Protein AF-A0A8T3NNP7-F1 (afdb_monomer)

Nearest PDB structures (foldseek):
  3zc1-assembly1_A  TM=4.279E-01  e=6.418E+00  Archaeoglobus fulgidus
  8bda-assembly1_I  TM=3.655E-01  e=4.240E+00  Chlamydomonas reinhardtii

Foldseek 3Di:
DDPPPPDDDPDDLVNLLVLLVVDDPVSCVVLLVVCLVPLPDPSVVSLLVSCVVPPDPPSSVVSVVSSVVSVVVVVVVPDPDD

Secondary structure (DSSP, 8-state):
---TTSSSS---HHHHHHHHHT--HHHHHHHHHHHHH-TTSHHHHHHHHHHHHSPPTTHHHHHHHHHHHHHHHHHHHTS---

pLDDT: mean 82.76, std 17.6, range [39.66, 97.0]

Structure (mmCIF, N/CA/C/O backbone):
data_AF-A0A8T3NNP7-F1
#
_entry.id   AF-A0A8T3NNP7-F1
#
loop_
_atom_site.group_PDB
_atom_site.id
_atom_site.type_symbol
_atom_site.label_atom_id
_atom_site.label_alt_id
_atom_site.label_comp_id
_atom_site.label_asym_id
_atom_site.label_entity_id
_atom_site.label_seq_id
_atom_site.pdbx_PDB_ins_code
_atom_site.Cartn_x
_atom_site.Cartn_y
_atom_site.Cartn_z
_atom_site.occupancy
_atom_site.B_iso_or_equiv
_atom_site.auth_seq_id
_atom_site.auth_comp_id
_atom_site.auth_asym_id
_atom_site.auth_atom_id
_atom_site.pdbx_PDB_model_num
ATOM 1 N N . MET A 1 1 ? 5.560 -19.406 -15.854 1.00 39.72 1 MET A N 1
ATOM 2 C CA . MET A 1 1 ? 6.012 -19.906 -14.535 1.00 39.72 1 MET A CA 1
ATOM 3 C C . MET A 1 1 ? 4.894 -19.672 -13.534 1.00 39.72 1 MET A C 1
ATOM 5 O O . MET A 1 1 ? 4.292 -18.610 -13.580 1.00 39.72 1 MET A O 1
ATOM 9 N N . LYS A 1 2 ? 4.537 -20.667 -12.714 1.00 39.66 2 LYS A N 1
ATOM 10 C CA . LYS A 1 2 ? 3.412 -20.568 -11.767 1.00 39.66 2 LYS A CA 1
ATOM 11 C C . LYS A 1 2 ? 3.733 -19.507 -10.706 1.00 39.66 2 LYS A C 1
ATOM 13 O O . LYS A 1 2 ? 4.730 -19.648 -10.003 1.00 39.66 2 LYS A O 1
ATOM 18 N N . HIS A 1 3 ? 2.905 -18.466 -10.594 1.00 45.16 3 HIS A N 1
ATOM 19 C CA . HIS A 1 3 ? 2.990 -17.439 -9.547 1.00 45.16 3 HIS A CA 1
ATOM 20 C C . HIS A 1 3 ? 2.546 -18.046 -8.202 1.00 45.16 3 HIS A C 1
ATOM 22 O O . HIS A 1 3 ? 1.484 -17.742 -7.681 1.00 45.16 3 HIS A O 1
ATOM 28 N N . ARG A 1 4 ? 3.355 -18.955 -7.647 1.00 49.25 4 ARG A N 1
ATOM 29 C CA . ARG A 1 4 ? 3.064 -19.724 -6.422 1.00 49.25 4 ARG A CA 1
ATOM 30 C C . ARG A 1 4 ? 3.259 -18.910 -5.129 1.00 49.25 4 ARG A C 1
ATOM 32 O O . ARG A 1 4 ? 3.286 -19.488 -4.052 1.00 49.25 4 ARG A O 1
ATOM 39 N N . HIS A 1 5 ? 3.445 -17.593 -5.238 1.00 51.69 5 HIS A N 1
ATOM 40 C CA . HIS A 1 5 ? 3.788 -16.715 -4.113 1.00 51.69 5 HIS A CA 1
ATOM 41 C C . HIS A 1 5 ? 2.607 -15.902 -3.567 1.00 51.69 5 HIS A C 1
ATOM 43 O O . HIS A 1 5 ? 2.768 -15.218 -2.565 1.00 51.69 5 HIS A O 1
ATOM 49 N N . LEU A 1 6 ? 1.433 -15.967 -4.204 1.00 50.72 6 LEU A N 1
ATOM 50 C CA . LEU A 1 6 ? 0.275 -15.152 -3.816 1.00 50.72 6 LEU A CA 1
ATOM 51 C C . LEU A 1 6 ? -0.738 -15.883 -2.922 1.00 50.72 6 LEU A C 1
ATOM 53 O O . LEU A 1 6 ? -1.573 -15.221 -2.316 1.00 50.72 6 LEU A O 1
ATOM 57 N N . ASP A 1 7 ? -0.652 -17.212 -2.798 1.00 46.38 7 ASP A N 1
ATOM 58 C CA . ASP A 1 7 ? -1.780 -18.003 -2.281 1.00 46.38 7 ASP A CA 1
ATOM 59 C C . ASP A 1 7 ? -1.736 -18.364 -0.786 1.00 46.38 7 ASP A C 1
ATOM 61 O O . ASP A 1 7 ? -2.714 -18.921 -0.296 1.00 46.38 7 ASP A O 1
ATOM 65 N N . ALA A 1 8 ? -0.677 -18.068 -0.015 1.00 46.88 8 ALA A N 1
ATOM 66 C CA . ALA A 1 8 ? -0.699 -18.443 1.416 1.00 46.88 8 ALA A CA 1
ATOM 67 C C . ALA A 1 8 ? 0.250 -17.713 2.385 1.00 46.88 8 ALA A C 1
ATOM 69 O O . ALA A 1 8 ? 0.084 -17.857 3.59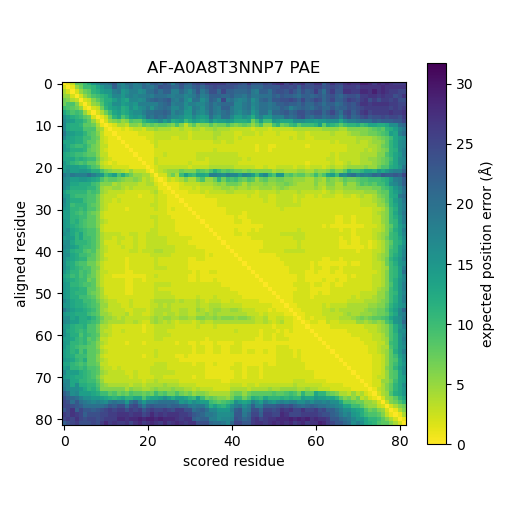4 1.00 46.88 8 ALA A O 1
ATOM 70 N N . ALA A 1 9 ? 1.242 -16.948 1.926 1.00 49.31 9 ALA A N 1
ATOM 71 C CA . ALA A 1 9 ? 2.226 -16.325 2.813 1.00 49.31 9 ALA A CA 1
ATOM 72 C C . ALA A 1 9 ? 2.130 -14.804 2.690 1.00 49.31 9 ALA A C 1
ATOM 74 O O . ALA A 1 9 ? 2.400 -14.253 1.627 1.00 49.31 9 ALA A O 1
ATOM 75 N N . GLY A 1 10 ? 1.683 -14.143 3.762 1.00 61.78 10 GLY A N 1
ATOM 76 C CA . GLY A 1 10 ? 1.412 -12.706 3.797 1.00 61.78 10 GLY A CA 1
ATOM 77 C C . GLY A 1 10 ? 2.527 -11.856 3.192 1.00 61.78 10 GLY A C 1
ATOM 78 O O . GLY A 1 10 ? 3.690 -12.233 3.249 1.00 61.78 10 GLY A O 1
ATOM 79 N N . PHE A 1 11 ? 2.152 -10.706 2.626 1.00 74.31 11 PHE A N 1
ATOM 80 C CA . PHE A 1 11 ? 3.029 -9.743 1.956 1.00 74.31 11 PHE A CA 1
ATOM 81 C C . PHE A 1 11 ? 4.350 -9.499 2.703 1.00 74.31 11 PHE A C 1
ATOM 83 O O . PHE A 1 11 ? 4.443 -8.618 3.561 1.00 74.31 11 PHE A O 1
ATOM 90 N N . THR A 1 12 ? 5.378 -10.290 2.393 1.00 87.25 12 THR A N 1
ATOM 91 C CA . THR A 1 12 ? 6.719 -10.099 2.941 1.00 87.25 12 THR A CA 1
ATOM 92 C C . THR A 1 12 ? 7.346 -8.874 2.288 1.00 87.25 12 THR A C 1
ATOM 94 O O . THR A 1 12 ? 6.945 -8.462 1.200 1.00 87.25 12 THR A O 1
ATOM 97 N N . THR A 1 13 ? 8.347 -8.284 2.938 1.00 88.75 13 THR A N 1
ATOM 98 C CA . THR A 1 13 ? 9.069 -7.127 2.390 1.00 88.75 13 THR A CA 1
ATOM 99 C C . THR A 1 13 ? 9.641 -7.431 1.003 1.00 88.75 13 THR A C 1
ATOM 101 O O . THR A 1 13 ? 9.435 -6.642 0.092 1.00 88.75 13 THR A O 1
ATOM 104 N N . ALA A 1 14 ? 10.265 -8.601 0.821 1.00 87.62 14 ALA A N 1
ATOM 105 C CA . ALA A 1 14 ? 10.831 -9.019 -0.463 1.00 87.62 14 ALA A CA 1
ATOM 106 C C . ALA A 1 14 ? 9.755 -9.244 -1.538 1.00 87.62 14 ALA A C 1
ATOM 108 O O . ALA A 1 14 ? 9.931 -8.841 -2.679 1.00 87.62 14 ALA A O 1
ATOM 109 N N . ALA A 1 15 ? 8.610 -9.838 -1.177 1.00 87.44 15 ALA A N 1
ATOM 110 C CA . ALA A 1 15 ? 7.512 -10.012 -2.125 1.00 87.44 15 ALA A CA 1
ATOM 111 C C . ALA A 1 15 ? 6.901 -8.668 -2.550 1.00 87.44 15 ALA A C 1
ATOM 113 O O . ALA A 1 15 ? 6.542 -8.503 -3.712 1.00 87.44 15 ALA A O 1
ATOM 114 N N . ILE A 1 16 ? 6.782 -7.707 -1.625 1.00 91.06 16 ILE A N 1
ATOM 115 C CA . ILE A 1 16 ? 6.329 -6.351 -1.952 1.00 91.06 16 ILE A CA 1
ATOM 116 C C . ILE A 1 16 ? 7.345 -5.667 -2.865 1.00 91.06 16 ILE A C 1
ATOM 118 O O . ILE A 1 16 ? 6.934 -5.132 -3.886 1.00 91.06 16 ILE A O 1
ATOM 122 N N . ASP A 1 17 ? 8.634 -5.700 -2.532 1.00 90.94 17 ASP A N 1
ATOM 123 C CA . ASP A 1 17 ? 9.696 -5.092 -3.343 1.00 90.94 17 ASP A CA 1
ATOM 124 C C . ASP A 1 17 ? 9.652 -5.600 -4.794 1.00 90.94 17 ASP A C 1
ATOM 126 O O . ASP A 1 17 ? 9.498 -4.805 -5.719 1.00 90.94 17 ASP A O 1
ATOM 130 N N . ASP A 1 18 ? 9.577 -6.922 -4.979 1.00 88.56 18 ASP A N 1
ATOM 131 C CA . ASP A 1 18 ? 9.413 -7.560 -6.291 1.00 88.56 18 ASP A CA 1
ATOM 132 C C . ASP A 1 18 ? 8.139 -7.106 -7.033 1.00 88.56 18 ASP A C 1
ATOM 134 O O . ASP A 1 18 ? 8.159 -6.884 -8.247 1.00 88.56 18 ASP A O 1
ATOM 138 N N . ILE A 1 19 ? 7.001 -6.994 -6.336 1.00 88.75 19 ILE A N 1
ATOM 139 C CA . ILE A 1 19 ? 5.728 -6.542 -6.929 1.00 88.75 19 ILE A CA 1
ATOM 140 C C . ILE A 1 19 ? 5.829 -5.080 -7.387 1.00 88.75 19 ILE A C 1
ATOM 142 O O . ILE A 1 19 ? 5.298 -4.716 -8.443 1.00 88.75 19 ILE A O 1
ATOM 146 N N . LEU A 1 20 ? 6.482 -4.234 -6.590 1.00 90.25 20 LEU A N 1
ATOM 147 C CA . LEU A 1 20 ? 6.635 -2.812 -6.875 1.00 90.25 20 LEU A CA 1
ATOM 148 C C . LEU A 1 20 ? 7.629 -2.568 -8.017 1.00 90.25 20 LEU A C 1
ATOM 150 O O . LEU A 1 20 ? 7.351 -1.739 -8.886 1.00 90.25 20 LEU A O 1
ATOM 154 N N . GLU A 1 21 ? 8.719 -3.332 -8.066 1.00 87.12 21 GLU A N 1
ATOM 155 C CA . GLU A 1 21 ? 9.764 -3.213 -9.084 1.00 87.12 21 GLU A CA 1
ATOM 156 C C . GLU A 1 21 ? 9.300 -3.709 -10.464 1.00 87.12 21 GLU A C 1
ATOM 158 O O . GLU A 1 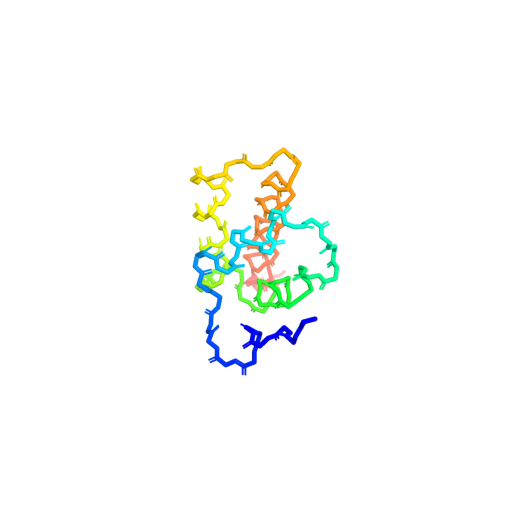21 ? 9.533 -3.054 -11.479 1.00 87.12 21 GLU A O 1
ATOM 163 N N . ARG A 1 22 ? 8.566 -4.832 -10.529 1.00 81.50 22 ARG A N 1
ATOM 164 C CA . ARG A 1 22 ? 8.123 -5.433 -11.807 1.00 81.50 22 ARG A CA 1
ATOM 165 C C . ARG A 1 22 ? 7.035 -4.634 -12.538 1.00 81.50 22 ARG A C 1
ATOM 167 O O . ARG A 1 22 ? 6.727 -4.936 -13.692 1.00 81.50 22 ARG A O 1
ATOM 174 N N . GLY A 1 23 ? 6.445 -3.628 -11.889 1.00 66.81 23 GLY A N 1
ATOM 175 C CA . GLY A 1 23 ? 5.758 -2.510 -12.547 1.00 66.81 23 GLY A CA 1
ATOM 176 C C . GLY A 1 23 ? 4.440 -2.797 -13.282 1.00 66.81 23 GLY A C 1
ATOM 177 O O . GLY A 1 23 ? 3.902 -1.890 -13.918 1.00 66.81 23 GLY A O 1
ATOM 178 N N . ARG A 1 24 ? 3.865 -4.007 -13.221 1.00 81.50 24 ARG A N 1
ATOM 179 C CA . ARG A 1 24 ? 2.529 -4.253 -13.794 1.00 81.50 24 ARG A CA 1
ATOM 180 C C . ARG A 1 24 ? 1.435 -3.889 -12.802 1.00 81.50 24 ARG A C 1
ATOM 182 O O . ARG A 1 24 ? 1.349 -4.454 -11.717 1.00 81.50 24 ARG A O 1
ATOM 189 N N . LEU A 1 25 ? 0.514 -3.031 -13.234 1.00 81.06 25 LEU A N 1
ATOM 190 C CA . LEU A 1 25 ? -0.641 -2.612 -12.431 1.00 81.06 25 LEU A CA 1
ATOM 191 C C . LEU A 1 25 ? -1.493 -3.791 -11.929 1.00 81.06 25 LEU A C 1
ATOM 193 O O . LEU A 1 25 ? -2.057 -3.721 -10.842 1.00 81.06 25 LEU A O 1
ATOM 197 N N . THR A 1 26 ? -1.574 -4.890 -12.685 1.00 84.44 26 THR A N 1
ATOM 198 C CA . THR A 1 26 ? -2.303 -6.103 -12.276 1.00 84.44 26 THR A CA 1
ATOM 199 C C . THR A 1 26 ? -1.674 -6.790 -11.069 1.00 84.44 26 THR A C 1
ATOM 201 O O . THR A 1 26 ? -2.398 -7.309 -10.223 1.00 84.44 26 THR A O 1
ATOM 204 N N . ASP A 1 27 ? -0.344 -6.749 -10.960 1.00 84.94 27 ASP A N 1
ATOM 205 C CA . ASP A 1 27 ? 0.398 -7.340 -9.843 1.00 84.94 27 ASP A CA 1
ATOM 206 C C . ASP A 1 27 ? 0.198 -6.509 -8.556 1.00 84.94 27 ASP A C 1
ATOM 208 O O . ASP A 1 27 ? 0.318 -7.028 -7.447 1.00 84.94 27 ASP A O 1
ATOM 212 N N . TRP A 1 28 ? -0.207 -5.238 -8.684 1.00 90.06 28 TRP A N 1
ATOM 213 C CA . TRP A 1 28 ? -0.503 -4.352 -7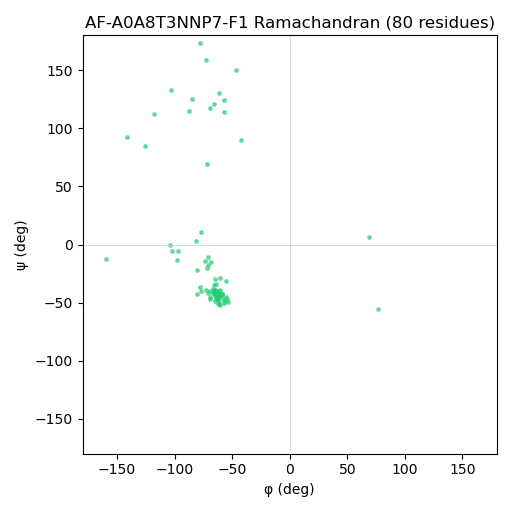.553 1.00 90.06 28 TRP A CA 1
ATOM 214 C C . TRP A 1 28 ? -1.897 -4.574 -6.957 1.00 90.06 28 TRP A C 1
ATOM 216 O O . TRP A 1 28 ? -2.121 -4.230 -5.799 1.00 90.06 28 TRP A O 1
ATOM 226 N N . VAL A 1 29 ? -2.843 -5.151 -7.709 1.00 90.38 29 VAL A N 1
ATOM 227 C CA . VAL A 1 29 ? -4.258 -5.269 -7.299 1.00 90.38 29 VAL A CA 1
ATOM 228 C C . VAL A 1 29 ? -4.447 -5.953 -5.936 1.00 90.38 29 VAL A C 1
ATOM 230 O O . VAL A 1 29 ? -5.203 -5.414 -5.122 1.00 90.38 29 VAL A O 1
ATOM 233 N N . PRO A 1 30 ? -3.797 -7.092 -5.627 1.00 89.38 30 PRO A N 1
ATOM 234 C CA . PRO A 1 30 ? -3.945 -7.727 -4.317 1.00 89.38 30 PRO A CA 1
ATOM 235 C C . PRO A 1 30 ? -3.464 -6.823 -3.176 1.00 89.38 30 PRO A C 1
ATOM 237 O O . PRO A 1 30 ? -4.143 -6.685 -2.162 1.00 89.38 30 PRO A O 1
ATOM 240 N N . LEU A 1 31 ? -2.331 -6.146 -3.374 1.00 90.31 31 LEU A N 1
ATOM 241 C CA . LEU A 1 31 ? -1.740 -5.252 -2.383 1.00 90.31 31 LEU A CA 1
ATOM 242 C C . LEU A 1 31 ? -2.587 -3.986 -2.180 1.00 90.31 31 LEU A C 1
ATOM 244 O O . LEU A 1 31 ? -2.809 -3.563 -1.048 1.00 90.31 31 LEU A O 1
ATOM 248 N N . LEU A 1 32 ? -3.133 -3.424 -3.264 1.00 92.81 32 LEU A N 1
ATOM 249 C CA . LEU A 1 32 ? -4.077 -2.306 -3.208 1.00 92.81 32 LEU A CA 1
ATOM 250 C C . LEU A 1 32 ? -5.320 -2.673 -2.389 1.00 92.81 32 LEU A C 1
ATOM 252 O O . LEU A 1 32 ? -5.769 -1.873 -1.571 1.00 92.81 32 LEU A O 1
ATOM 256 N N . ARG A 1 33 ? -5.866 -3.883 -2.576 1.00 92.69 33 ARG A N 1
ATOM 257 C CA . ARG A 1 33 ? -7.041 -4.361 -1.829 1.00 92.69 33 ARG A CA 1
ATOM 258 C C . ARG A 1 33 ? -6.768 -4.469 -0.332 1.00 92.69 33 ARG A C 1
ATOM 260 O O . ARG A 1 33 ? -7.612 -4.033 0.448 1.00 92.69 33 ARG A O 1
ATOM 267 N N . GLU A 1 34 ? -5.611 -4.992 0.065 1.00 92.56 34 GLU A N 1
ATOM 268 C CA . GLU A 1 34 ? -5.236 -5.056 1.482 1.00 92.56 34 GLU A CA 1
ATOM 269 C C . GLU A 1 34 ? -5.084 -3.670 2.104 1.00 92.56 34 GLU A C 1
ATOM 271 O O . GLU A 1 34 ? -5.665 -3.401 3.151 1.00 92.56 34 GLU A O 1
ATOM 276 N N . VAL A 1 35 ? -4.375 -2.758 1.436 1.00 94.31 35 VAL A N 1
ATOM 277 C CA . VAL A 1 35 ? -4.209 -1.382 1.928 1.00 94.31 35 VAL A CA 1
ATOM 278 C C . VAL A 1 35 ? -5.548 -0.642 1.977 1.00 94.31 35 VAL A C 1
ATOM 280 O O . VAL A 1 35 ? -5.773 0.168 2.869 1.00 94.31 35 VAL A O 1
ATOM 283 N N . CYS A 1 36 ? -6.468 -0.912 1.047 1.00 94.25 36 CYS A N 1
ATOM 284 C CA . CYS A 1 36 ? -7.818 -0.358 1.106 1.00 94.25 36 CYS A CA 1
ATOM 285 C C . CYS A 1 36 ? -8.614 -0.871 2.308 1.00 94.25 36 CYS A C 1
ATOM 287 O O . CYS A 1 36 ? -9.365 -0.078 2.884 1.00 94.25 36 CYS A O 1
ATOM 289 N N . ARG A 1 37 ? -8.466 -2.159 2.648 1.00 93.25 37 ARG A N 1
ATOM 290 C CA . ARG A 1 37 ? -9.135 -2.807 3.782 1.00 93.25 37 ARG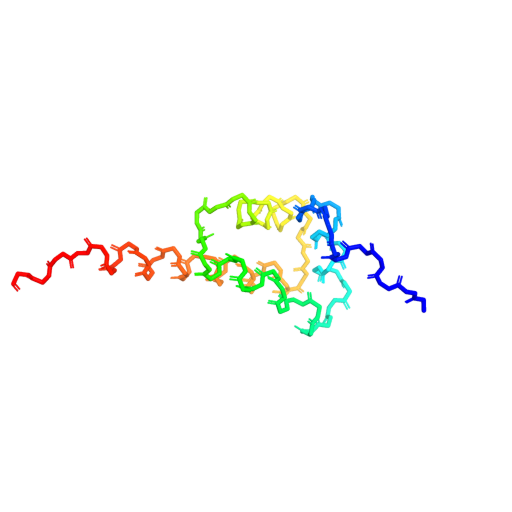 A CA 1
ATOM 291 C C . ARG A 1 37 ? -8.601 -2.287 5.113 1.00 93.25 37 ARG A C 1
ATOM 293 O O . ARG A 1 37 ? -9.402 -1.980 5.987 1.00 93.25 37 ARG A O 1
ATOM 300 N N . ASP A 1 38 ? -7.282 -2.173 5.242 1.00 93.38 38 ASP A N 1
ATOM 301 C CA . ASP A 1 38 ? -6.624 -1.669 6.445 1.00 93.38 38 ASP A CA 1
ATOM 302 C C . ASP A 1 38 ? -5.409 -0.778 6.099 1.00 93.38 38 ASP A C 1
ATOM 304 O O . ASP A 1 38 ? -4.282 -1.262 5.942 1.00 93.38 38 ASP A O 1
ATOM 308 N N . PRO A 1 39 ? -5.611 0.551 5.992 1.00 94.94 39 PRO A N 1
ATOM 309 C CA . PRO A 1 39 ? -4.542 1.502 5.670 1.00 94.94 39 PRO A CA 1
ATOM 310 C C . PRO A 1 39 ? -3.489 1.673 6.776 1.00 94.94 39 PRO A C 1
ATOM 312 O O . PRO A 1 39 ? -2.423 2.255 6.533 1.00 94.94 39 PRO A O 1
ATOM 315 N N . PHE A 1 40 ? -3.783 1.214 7.993 1.00 94.94 40 PHE A N 1
ATOM 316 C CA . PHE A 1 40 ? -2.861 1.213 9.132 1.00 94.94 40 PHE A CA 1
ATOM 317 C C . PHE A 1 40 ? -2.304 -0.187 9.411 1.00 94.94 40 PHE A C 1
ATOM 319 O O . PHE A 1 40 ? -1.471 -0.351 10.295 1.00 94.94 40 PHE A 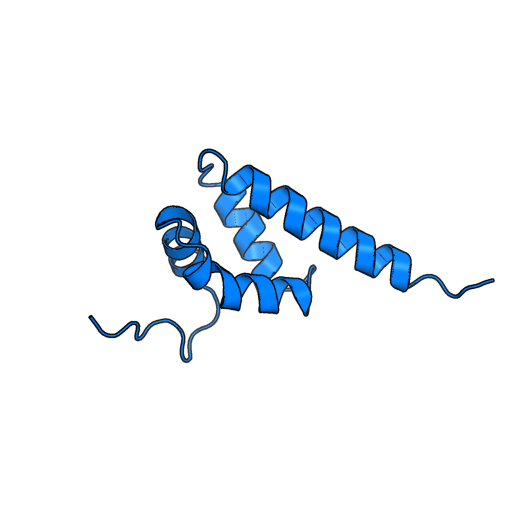O 1
ATOM 326 N N . GLY A 1 41 ? -2.722 -1.175 8.623 1.00 92.31 41 GLY A N 1
ATOM 327 C CA . GLY A 1 41 ? -2.377 -2.563 8.829 1.00 92.31 41 GLY A CA 1
ATOM 328 C C . GLY A 1 41 ? -0.968 -2.939 8.377 1.00 92.31 41 GLY A C 1
ATOM 329 O O . GLY A 1 41 ? -0.275 -2.180 7.685 1.00 92.31 41 GLY A O 1
ATOM 330 N N . PRO A 1 42 ? -0.558 -4.184 8.670 1.00 92.62 42 PRO A N 1
ATOM 331 C CA . PRO A 1 42 ? 0.801 -4.656 8.421 1.00 92.62 42 PRO A CA 1
ATOM 332 C C . PRO A 1 42 ? 1.229 -4.615 6.947 1.00 92.62 42 PRO A C 1
ATOM 334 O O . PRO A 1 42 ? 2.418 -4.508 6.649 1.00 92.62 42 PRO A O 1
ATOM 337 N N . ALA A 1 43 ? 0.290 -4.740 6.004 1.00 91.19 43 ALA A N 1
ATOM 338 C CA . ALA A 1 43 ? 0.589 -4.632 4.576 1.00 91.19 43 ALA A CA 1
ATOM 339 C C . ALA A 1 43 ? 0.962 -3.189 4.197 1.00 91.19 43 ALA A C 1
ATOM 341 O O . ALA A 1 43 ? 1.993 -2.968 3.563 1.00 91.19 43 ALA A O 1
ATOM 342 N N . ALA A 1 44 ? 0.175 -2.206 4.648 1.00 94.56 44 ALA A N 1
ATOM 343 C CA . ALA A 1 44 ? 0.434 -0.791 4.402 1.00 94.56 44 ALA A CA 1
ATOM 344 C C . ALA A 1 44 ? 1.759 -0.338 5.033 1.00 94.56 44 ALA A C 1
ATOM 346 O O . ALA A 1 44 ? 2.537 0.367 4.393 1.00 94.56 44 ALA A O 1
ATOM 347 N N . GLU A 1 45 ? 2.059 -0.782 6.255 1.00 95.12 45 GLU A N 1
ATOM 348 C CA . GLU A 1 45 ? 3.341 -0.485 6.902 1.00 95.12 45 GLU A CA 1
ATOM 349 C C . GLU A 1 45 ? 4.536 -1.048 6.132 1.00 95.12 45 GLU A C 1
ATOM 351 O O . GLU A 1 45 ? 5.528 -0.346 5.933 1.00 95.12 45 GLU A O 1
AT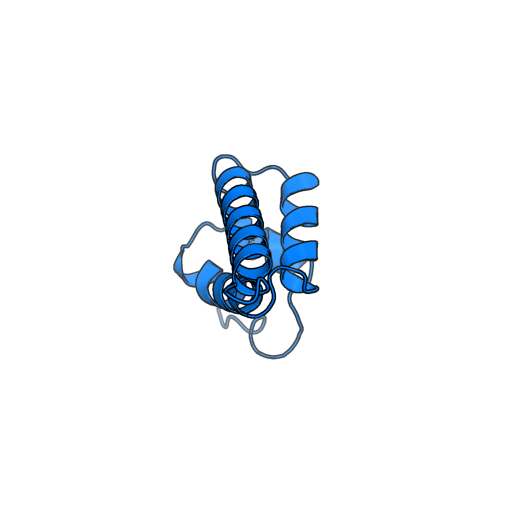OM 356 N N . ARG A 1 46 ? 4.452 -2.300 5.669 1.00 94.81 46 ARG A N 1
ATOM 357 C CA . ARG A 1 46 ? 5.542 -2.909 4.898 1.00 94.81 46 ARG A CA 1
ATOM 358 C C . ARG A 1 46 ? 5.755 -2.213 3.563 1.00 94.81 46 ARG A C 1
ATOM 360 O O . ARG A 1 46 ? 6.903 -1.987 3.205 1.00 94.81 46 ARG A O 1
ATOM 367 N N . VAL A 1 47 ? 4.685 -1.806 2.877 1.00 95.12 47 VAL A N 1
ATOM 368 C CA . VAL A 1 47 ? 4.797 -0.976 1.667 1.00 95.12 47 VAL A CA 1
ATOM 369 C C . VAL A 1 47 ? 5.562 0.303 1.962 1.00 95.12 47 VAL A C 1
ATOM 371 O O . VAL A 1 47 ? 6.506 0.615 1.242 1.00 95.12 47 VAL A O 1
ATOM 374 N N . MET A 1 48 ? 5.199 1.011 3.034 1.00 96.56 48 MET A N 1
ATOM 375 C CA . MET A 1 48 ? 5.882 2.248 3.415 1.00 96.56 48 MET A CA 1
ATOM 376 C C . MET A 1 48 ? 7.368 2.013 3.710 1.00 96.56 48 MET A C 1
ATOM 378 O O . MET A 1 48 ? 8.196 2.781 3.231 1.00 96.56 48 MET A O 1
ATOM 382 N N . ARG A 1 49 ? 7.717 0.918 4.400 1.00 95.56 49 ARG A N 1
ATOM 383 C CA . ARG A 1 49 ? 9.120 0.540 4.643 1.00 95.56 49 ARG A CA 1
ATOM 384 C C . ARG A 1 49 ? 9.879 0.234 3.353 1.00 95.56 49 ARG A C 1
ATOM 386 O O . ARG A 1 49 ? 10.998 0.709 3.198 1.00 95.56 49 ARG A O 1
ATOM 393 N N . VAL A 1 50 ? 9.285 -0.527 2.430 1.00 94.81 50 VAL A N 1
ATOM 394 C CA . VAL A 1 50 ? 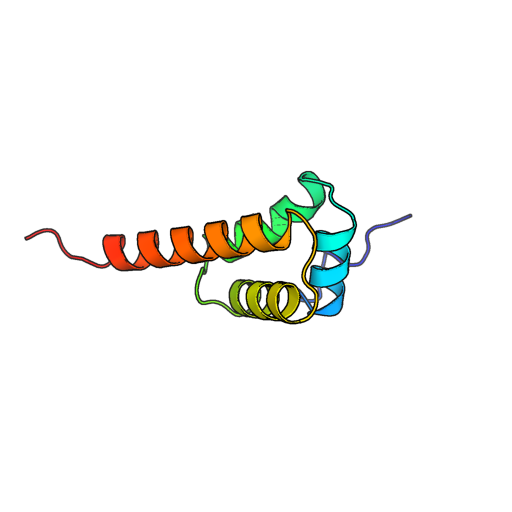9.913 -0.856 1.138 1.00 94.81 50 VAL A CA 1
ATOM 395 C C . VAL A 1 50 ? 10.197 0.416 0.354 1.00 94.81 50 VAL A C 1
ATOM 397 O O . VAL A 1 50 ? 11.334 0.651 -0.029 1.00 94.81 50 VAL A O 1
ATOM 400 N N . VAL A 1 51 ? 9.201 1.286 0.173 1.00 95.31 51 VAL A N 1
ATOM 401 C CA . VAL A 1 51 ? 9.384 2.499 -0.639 1.00 95.31 51 VAL A CA 1
ATOM 402 C C . VAL A 1 51 ? 10.276 3.547 0.027 1.00 95.31 51 VAL A C 1
ATOM 404 O O . VAL A 1 51 ? 10.720 4.473 -0.649 1.00 95.31 51 VAL A O 1
ATOM 407 N N . GLU A 1 52 ? 10.495 3.467 1.338 1.00 94.56 52 GLU A N 1
ATOM 408 C CA . GLU A 1 52 ? 11.464 4.291 2.066 1.00 94.56 52 GLU A CA 1
ATOM 409 C C . GLU A 1 52 ? 12.890 3.744 1.927 1.00 94.56 52 GLU A C 1
ATOM 411 O O . GLU A 1 52 ? 13.808 4.517 1.667 1.00 94.56 52 GLU A O 1
ATOM 416 N N . HIS A 1 53 ? 13.065 2.424 2.028 1.00 94.75 53 HIS A N 1
ATOM 417 C CA . HIS A 1 53 ? 14.373 1.773 1.939 1.00 94.75 53 HIS A CA 1
ATOM 418 C C . HIS A 1 53 ? 14.889 1.628 0.499 1.00 94.75 53 HIS A C 1
ATOM 420 O O . HIS A 1 53 ? 16.080 1.795 0.255 1.00 94.75 53 HIS A O 1
ATOM 426 N N . HIS A 1 54 ? 13.995 1.361 -0.454 1.00 92.38 54 HIS A N 1
ATOM 427 C CA . HIS A 1 54 ? 14.290 1.191 -1.874 1.00 92.38 54 HIS A CA 1
ATOM 428 C C . HIS A 1 54 ? 13.409 2.139 -2.715 1.00 92.38 54 HIS A C 1
ATOM 430 O O . HIS A 1 54 ? 12.315 1.780 -3.162 1.00 92.38 54 HIS A O 1
ATOM 436 N N . PRO A 1 55 ? 13.833 3.405 -2.902 1.00 90.25 55 PRO A N 1
ATOM 437 C CA . PRO A 1 55 ? 13.087 4.365 -3.703 1.00 90.25 55 PRO A CA 1
ATOM 438 C C . PRO A 1 55 ? 13.115 4.001 -5.194 1.00 90.25 55 PRO A C 1
ATOM 440 O O . PRO A 1 55 ? 14.154 4.045 -5.844 1.00 90.25 55 PRO A O 1
ATOM 443 N N . MET A 1 56 ? 11.943 3.726 -5.755 1.00 91.06 56 MET A N 1
ATOM 444 C CA . MET A 1 56 ? 11.719 3.454 -7.170 1.00 91.06 56 MET A CA 1
ATOM 445 C C . MET A 1 56 ? 11.115 4.691 -7.839 1.00 91.06 56 MET A C 1
ATOM 447 O O . MET A 1 56 ? 10.156 5.287 -7.326 1.00 91.06 56 MET A O 1
ATOM 451 N N . TYR A 1 57 ? 11.654 5.078 -8.998 1.00 88.06 57 TYR A N 1
ATOM 452 C CA . TYR A 1 57 ? 11.174 6.242 -9.742 1.00 88.06 57 TYR A CA 1
ATOM 453 C C . TYR A 1 57 ? 9.679 6.102 -10.076 1.00 88.06 57 TYR A C 1
ATOM 455 O O . TYR A 1 57 ? 9.245 5.114 -10.662 1.00 88.06 57 TYR A O 1
ATOM 463 N N . GLY A 1 58 ? 8.869 7.084 -9.672 1.00 88.50 58 GLY A N 1
ATOM 464 C CA . GLY A 1 58 ? 7.413 7.071 -9.856 1.00 88.50 58 GLY A CA 1
ATOM 465 C C . GLY A 1 58 ? 6.663 6.159 -8.875 1.00 88.50 58 GLY A C 1
ATOM 466 O O . GLY A 1 58 ? 5.795 6.649 -8.148 1.00 88.50 58 GLY A O 1
ATOM 467 N N . THR A 1 59 ? 7.011 4.869 -8.798 1.00 93.25 59 THR A N 1
ATOM 468 C CA . THR A 1 59 ? 6.307 3.860 -7.982 1.00 93.25 59 THR A CA 1
ATOM 469 C C . THR A 1 59 ? 6.254 4.243 -6.504 1.00 93.25 59 THR A C 1
ATOM 471 O O . THR A 1 59 ? 5.167 4.296 -5.923 1.00 93.25 59 THR A O 1
ATOM 474 N N . SER A 1 60 ? 7.389 4.604 -5.896 1.00 94.06 60 SER A N 1
ATOM 475 C CA . SER A 1 60 ? 7.425 4.990 -4.480 1.00 94.06 60 SER A CA 1
ATOM 476 C C . SER A 1 60 ? 6.546 6.208 -4.192 1.00 94.06 60 SER A C 1
ATOM 478 O O . SER A 1 60 ? 5.847 6.251 -3.181 1.00 94.06 60 SER A O 1
ATOM 480 N N . THR A 1 61 ? 6.523 7.190 -5.095 1.00 94.94 61 THR A N 1
ATOM 481 C CA . THR A 1 61 ? 5.687 8.390 -4.949 1.00 94.94 61 THR A CA 1
ATOM 482 C C . THR A 1 61 ? 4.199 8.054 -5.020 1.00 94.94 61 THR A C 1
ATOM 484 O O . THR A 1 61 ? 3.421 8.566 -4.211 1.00 94.94 61 THR A O 1
ATOM 487 N N . VAL A 1 62 ? 3.799 7.181 -5.950 1.00 94.69 62 VAL A N 1
ATOM 488 C CA . VAL A 1 62 ? 2.407 6.729 -6.094 1.00 94.69 62 VAL A CA 1
ATOM 489 C C . VAL A 1 62 ? 1.943 6.013 -4.829 1.00 94.69 62 VAL A C 1
ATOM 491 O O . VAL A 1 62 ? 0.910 6.380 -4.270 1.00 94.69 62 VAL A O 1
ATOM 494 N N . TRP A 1 63 ? 2.725 5.057 -4.326 1.00 95.38 63 TRP A N 1
ATOM 495 C CA . TRP A 1 63 ? 2.351 4.278 -3.144 1.00 95.38 63 TRP A CA 1
ATOM 496 C C . TRP A 1 63 ? 2.302 5.108 -1.864 1.00 95.38 63 TRP A C 1
ATOM 498 O O . TRP A 1 63 ? 1.329 4.996 -1.117 1.00 95.38 63 TRP A O 1
ATOM 508 N N . ARG A 1 64 ? 3.268 6.011 -1.639 1.00 96.75 64 ARG A N 1
ATOM 509 C CA . ARG A 1 64 ? 3.218 6.932 -0.489 1.00 96.75 64 ARG A CA 1
ATOM 510 C C . ARG A 1 64 ? 1.950 7.785 -0.512 1.00 96.75 64 ARG A C 1
ATOM 512 O O . ARG A 1 64 ? 1.262 7.890 0.501 1.00 96.75 64 ARG A O 1
ATOM 519 N N . ARG A 1 65 ? 1.610 8.368 -1.670 1.00 97.00 65 ARG A N 1
ATOM 520 C CA . ARG A 1 65 ? 0.395 9.187 -1.826 1.00 97.00 65 ARG A CA 1
ATOM 521 C C . ARG A 1 65 ? -0.877 8.367 -1.639 1.00 97.00 65 ARG A C 1
ATOM 523 O O . ARG A 1 65 ? -1.803 8.833 -0.981 1.00 97.00 65 ARG A O 1
ATOM 530 N N . PHE A 1 66 ? -0.918 7.159 -2.191 1.00 96.50 66 PHE A N 1
ATOM 531 C CA . PHE A 1 66 ? -2.061 6.262 -2.067 1.00 96.50 66 PHE A CA 1
ATOM 532 C C . PHE A 1 66 ? -2.327 5.870 -0.606 1.00 96.50 66 PHE A C 1
ATOM 534 O O . PHE A 1 66 ? -3.440 6.070 -0.119 1.00 96.50 66 PHE A O 1
ATOM 541 N N . VAL A 1 67 ? -1.306 5.397 0.120 1.00 96.94 67 VAL A N 1
ATOM 542 C CA . VAL A 1 67 ? -1.430 5.029 1.542 1.00 96.94 67 VAL A CA 1
ATOM 543 C C . VAL A 1 67 ? -1.828 6.243 2.385 1.00 96.94 67 VAL A C 1
ATOM 545 O O . VAL A 1 67 ? -2.752 6.149 3.193 1.00 96.94 67 VAL A O 1
ATOM 548 N N . ALA A 1 68 ? -1.192 7.401 2.172 1.00 96.38 68 ALA A N 1
ATOM 549 C CA . ALA A 1 68 ? -1.519 8.629 2.898 1.00 96.38 68 ALA A CA 1
ATOM 550 C C . ALA A 1 68 ? -2.982 9.053 2.695 1.00 96.38 68 ALA A C 1
ATOM 552 O O . ALA A 1 68 ? -3.674 9.374 3.661 1.00 96.38 68 ALA A O 1
ATOM 553 N N . ARG A 1 69 ? -3.478 8.988 1.453 1.00 96.69 69 ARG A N 1
ATOM 554 C CA . ARG A 1 69 ? -4.877 9.287 1.132 1.00 96.69 69 ARG A CA 1
ATOM 555 C C . ARG A 1 69 ? -5.838 8.326 1.831 1.00 96.69 69 ARG A C 1
ATOM 557 O O . ARG A 1 69 ? -6.793 8.779 2.452 1.00 96.69 69 ARG A O 1
ATOM 564 N N . ARG A 1 70 ? -5.572 7.018 1.783 1.00 96.06 70 ARG A N 1
ATOM 565 C CA . ARG A 1 70 ? -6.421 6.008 2.437 1.00 96.06 70 ARG A CA 1
ATOM 566 C C . ARG A 1 70 ? -6.470 6.178 3.955 1.00 96.06 70 ARG A C 1
ATOM 568 O O . ARG A 1 70 ? -7.543 6.069 4.541 1.00 96.06 70 ARG A O 1
ATOM 575 N N . ARG A 1 71 ? -5.339 6.508 4.586 1.00 95.38 71 ARG A N 1
ATOM 576 C CA . ARG A 1 71 ? -5.283 6.844 6.018 1.00 95.38 71 ARG A CA 1
ATOM 577 C C . ARG A 1 71 ? -6.115 8.084 6.341 1.00 95.38 71 ARG A C 1
ATOM 579 O O . ARG A 1 71 ? -6.892 8.053 7.287 1.00 95.38 71 ARG A O 1
ATOM 586 N N . ALA A 1 72 ? -6.003 9.141 5.536 1.00 94.50 72 ALA A N 1
ATOM 587 C CA . ALA A 1 72 ? -6.789 10.359 5.722 1.00 94.50 72 ALA A CA 1
ATOM 588 C C . ALA A 1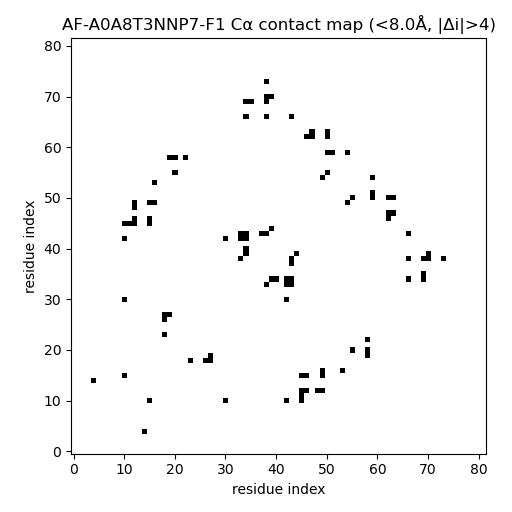 72 ? -8.301 10.108 5.580 1.00 94.50 72 ALA A C 1
ATOM 590 O O . ALA A 1 72 ? -9.077 10.601 6.392 1.00 94.50 72 ALA A O 1
ATOM 591 N N . GLU A 1 73 ? -8.721 9.308 4.596 1.00 92.06 73 GLU A N 1
ATOM 592 C CA . GLU A 1 73 ? -10.131 8.950 4.379 1.00 92.06 73 GLU A CA 1
ATOM 593 C C . GLU A 1 73 ? -10.721 8.183 5.576 1.00 92.06 73 GLU A C 1
ATOM 595 O O . GLU A 1 73 ? -11.829 8.497 6.010 1.00 92.06 73 GLU A O 1
ATOM 600 N N . VAL A 1 74 ? -9.972 7.245 6.173 1.00 89.56 74 VAL A N 1
ATOM 601 C CA . VAL A 1 74 ? -10.398 6.546 7.402 1.00 89.56 74 VAL A CA 1
ATOM 602 C C . VAL A 1 74 ? -10.498 7.510 8.587 1.00 89.56 74 VAL A C 1
ATOM 604 O O . VAL A 1 74 ? -11.500 7.496 9.301 1.00 89.56 74 VAL A O 1
ATOM 607 N N . SER A 1 75 ? -9.516 8.398 8.769 1.00 78.44 75 SER A N 1
ATOM 608 C CA . SER A 1 75 ? -9.529 9.387 9.857 1.00 78.44 75 SER A CA 1
ATOM 609 C C . SER A 1 75 ? -10.659 10.417 9.732 1.00 78.44 75 SER A C 1
ATOM 611 O O . SER A 1 75 ? -11.144 10.922 10.742 1.00 78.44 75 SER A O 1
ATOM 613 N N . VAL A 1 76 ? -11.096 10.741 8.510 1.00 76.31 76 VAL A N 1
ATOM 614 C CA . VAL A 1 76 ? -12.255 11.618 8.266 1.00 76.31 76 VAL A CA 1
ATOM 615 C C . VAL A 1 76 ? -13.568 10.866 8.486 1.00 76.31 76 VAL A C 1
ATOM 617 O O . VAL A 1 76 ? -14.488 11.418 9.083 1.00 76.31 76 VAL A O 1
ATOM 620 N N . SER A 1 77 ? -13.646 9.602 8.066 1.00 66.38 77 SER A N 1
ATOM 621 C CA . SER A 1 77 ? -14.857 8.783 8.183 1.00 66.38 77 SER A CA 1
ATOM 622 C C . SER A 1 77 ? -15.159 8.310 9.614 1.00 66.38 77 SER A C 1
ATOM 624 O O . SER A 1 77 ? -16.275 7.873 9.876 1.00 66.38 77 SER A O 1
ATOM 626 N N . GLY A 1 78 ? -14.199 8.413 10.541 1.00 58.16 78 GLY A N 1
ATOM 627 C CA . GLY A 1 78 ? -14.398 8.187 11.980 1.00 58.16 78 GLY A CA 1
ATOM 628 C C . GLY A 1 78 ? -14.989 9.382 12.741 1.00 58.16 78 GLY A C 1
ATOM 629 O O . GLY A 1 78 ? -15.124 9.321 13.961 1.00 58.16 78 GLY A O 1
ATOM 630 N N . ARG A 1 79 ? -15.322 10.483 12.054 1.00 46.81 79 ARG A N 1
ATOM 631 C CA . ARG A 1 79 ? -15.951 11.657 12.664 1.00 46.81 79 ARG A CA 1
ATOM 632 C C . ARG A 1 79 ? -17.477 11.452 12.665 1.00 46.81 79 ARG A C 1
ATOM 634 O O . ARG A 1 79 ? -18.049 11.391 11.576 1.00 46.81 79 ARG A O 1
ATOM 641 N N . PRO A 1 80 ? -18.161 11.337 13.823 1.00 41.97 80 PRO A N 1
ATOM 642 C CA . PRO A 1 80 ? -19.617 11.389 13.823 1.00 41.97 80 PRO A CA 1
ATOM 643 C C . PRO A 1 80 ? -20.031 12.765 13.291 1.00 41.97 80 PRO A C 1
ATOM 645 O O . PRO A 1 80 ? -19.472 13.783 13.708 1.00 41.97 80 PRO A O 1
ATOM 648 N N . LEU A 1 81 ? -20.956 12.782 12.327 1.00 49.81 81 LEU A N 1
ATOM 649 C CA . LEU A 1 81 ? -21.631 14.003 11.896 1.00 49.81 81 LEU A CA 1
ATOM 650 C C . LEU A 1 81 ? -22.300 14.607 13.137 1.00 49.81 81 LEU A C 1
ATOM 652 O O . LEU A 1 81 ? -23.169 13.970 13.733 1.00 49.81 81 LEU A O 1
ATOM 656 N N . GLN A 1 82 ? -21.817 15.777 13.553 1.00 44.56 82 GLN A N 1
ATOM 657 C CA . GLN A 1 82 ? -22.565 16.689 14.418 1.00 44.56 82 GLN A CA 1
ATOM 658 C C . GLN A 1 82 ? -23.587 17.423 13.557 1.00 44.56 82 GLN A C 1
ATOM 660 O O . GLN A 1 82 ? -23.208 17.797 12.421 1.00 44.56 82 GLN A O 1
#

Sequence (82 aa):
MKHRHLDAAGFTTAAIDDILERGRLTDWVPLLREVCRDPFGPAAERVMRVVEHHPMYGTSTVWRRFVARRRAEVSVSGRPLQ

Radius of gyration: 13.77 Å; Cα contacts (8 Å, |Δi|>4): 53; chains: 1; bounding box: 37×37×29 Å

Mean predicted aligned error: 7.25 Å

Solvent-accessible surface area (backbone atoms only — not comparable to full-atom values): 4936 Å² total; per-residue (Å²): 131,84,79,81,69,78,83,82,62,75,81,41,62,68,59,45,47,53,42,59,70,70,64,46,72,76,66,40,49,67,58,51,51,49,27,70,75,34,40,85,32,75,59,33,52,40,53,54,51,40,36,67,76,56,73,43,89,67,53,29,61,52,51,53,52,50,45,52,50,47,41,50,52,53,66,57,70,70,54,79,86,1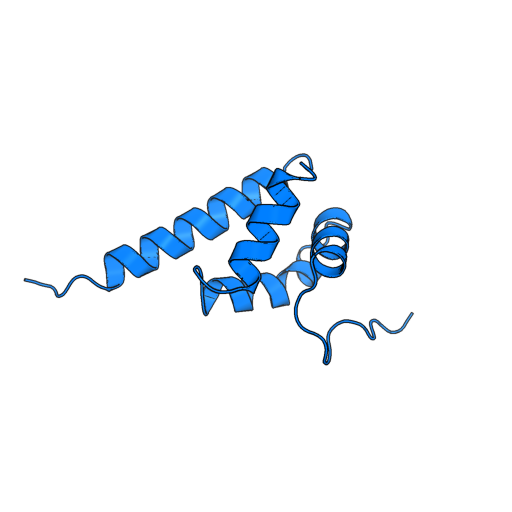26